Protein 7KIK (pdb70)

B-factor: mean 33.97, std 11.17, range [18.16, 77.14]

InterPro domains:
  IPR001191 Geminivirus AL1, r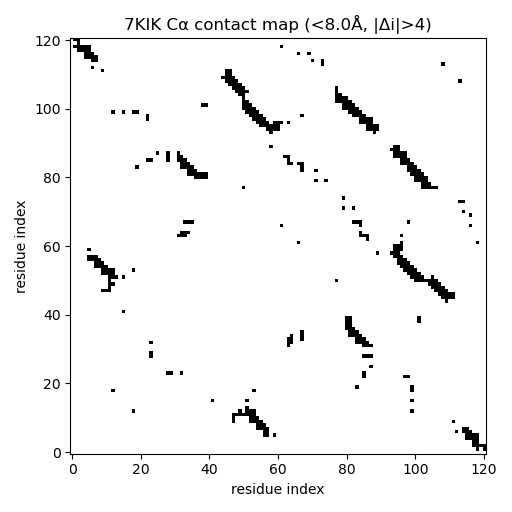eplication-associated protein [PR00227] (15-30)
  IPR001191 Geminivirus AL1, replication-associated protein [PR00227] (50-67)
  IPR001191 Geminivirus AL1, replication-associated protein [PR00227] (90-109)
  IPR001191 Geminivirus AL1, replication-associated protein [PR00227] (144-163)
  IPR001301 Geminivirus AL1 replication-associated protein, CLV type [PR00228] (9-23)
  IPR001301 Geminivirus AL1 replication-associated protein, CLV type [PR00228] (23-45)
  IPR001301 Geminivirus AL1 replication-associated protein, CLV type [PR00228] (45-61)
  IPR001301 Geminivirus AL1 replication-associated protein, CLV type [PR00228] (90-109)
  IPR001301 Geminivirus AL1 replication-associated protein, CLV type [PR00228] (212-234)
  IPR001301 Geminivirus AL1 replication-associated protein, CLV type [PR00228] (286-304)
  IPR022692 Geminivirus AL1 replication-associated protein, central domain [PF08283] (133-232)
  IPR027417 P-loop containing nucleoside triphosphate hydrolase [SSF52540] (202-307)
  IPR049912 CRESS-DNA virus replication initiator protein, endonuclease domain [PF00799] (9-124)
  IPR049912 CRESS-DNA virus replication initiator protein, endonuclease domain [PS52020] (10-123)

Structure (mmCIF, N/CA/C/O backbone):
data_7KIK
#
_entry.id   7KIK
#
_cell.length_a   94.252
_cell.length_b   94.252
_cell.length_c   50.107
_cell.angle_alpha   90.000
_cell.angle_beta   90.000
_cell.angle_gamma   90.000
#
_symmetry.space_group_name_H-M   'I 4'
#
loop_
_e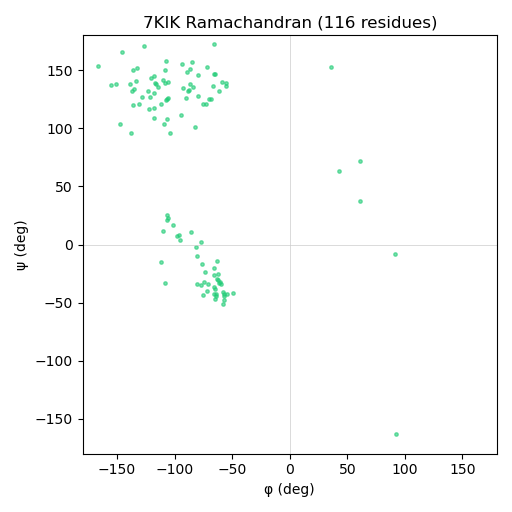ntity.id
_entity.type
_entity.pdbx_description
1 polymer 'Replication-associated protein'
2 polymer "DNA (5'-D(*TP*AP*AP*TP*AP*TP*TP*AP*CP*C)-3')"
3 non-polymer 'MANGANESE (II) ION'
4 water water
#
loop_
_atom_site.group_PDB
_atom_site.id
_atom_site.type_symbol
_atom_site.label_atom_id
_atom_site.label_alt_id
_atom_site.label_comp_id
_atom_site.label_asym_id
_atom_site.label_entity_id
_atom_site.label_seq_id
_atom_site.pdbx_PDB_ins_code
_atom_site.Cartn_x
_atom_site.Cartn_y
_atom_site.Cartn_z
_atom_site.occupancy
_atom_site.B_iso_or_equiv
_atom_site.auth_seq_id
_atom_site.auth_comp_id
_atom_site.auth_asym_id
_atom_site.auth_atom_id
_atom_site.pdbx_PDB_model_num
ATOM 1 N N . SER A 1 1 ? 5.857 34.284 26.782 1.00 67.20 1 SER A N 1
ATOM 2 C CA . SER A 1 1 ? 6.018 34.523 28.213 1.00 67.54 1 SER A CA 1
ATOM 3 C C . SER A 1 1 ? 7.475 34.325 28.636 1.00 65.29 1 SER A C 1
ATOM 4 O O . SER A 1 1 ? 8.184 33.499 28.055 1.00 63.82 1 SER A O 1
ATOM 7 N N . PRO A 1 2 ? 7.913 35.088 29.640 1.00 64.86 2 PRO A N 1
ATOM 8 C CA . PRO A 1 2 ? 9.340 35.104 29.997 1.00 63.10 2 PRO A CA 1
ATOM 9 C C . PRO A 1 2 ? 9.885 33.716 30.301 1.00 58.73 2 PRO A C 1
ATOM 10 O O . PRO A 1 2 ? 9.249 32.911 30.983 1.00 55.91 2 PRO A O 1
ATOM 14 N N . PHE A 1 3 ? 11.080 33.448 29.770 1.00 55.34 3 PHE A N 1
ATOM 15 C CA . PHE A 1 3 ? 11.833 32.233 30.074 1.00 50.20 3 PHE A CA 1
ATOM 16 C C . PHE A 1 3 ? 11.065 30.985 29.655 1.00 44.40 3 PHE A C 1
ATOM 17 O O . PHE A 1 3 ? 11.099 29.954 30.326 1.00 45.12 3 PHE A O 1
ATOM 25 N N . SER A 1 4 ? 10.370 31.075 28.526 1.00 39.67 4 SER A N 1
ATOM 26 C CA . SER A 1 4 ? 9.682 29.913 27.996 1.00 37.31 4 SER A CA 1
ATOM 27 C C . SER A 1 4 ? 10.689 28.845 27.573 1.00 33.84 4 SER A C 1
ATOM 28 O O . SER A 1 4 ? 11.795 29.151 27.119 1.00 33.56 4 SER A O 1
ATOM 31 N N . ILE A 1 5 ? 10.297 27.573 27.734 1.00 30.39 5 ILE A N 1
ATOM 32 C CA . ILE A 1 5 ? 11.038 26.451 27.163 1.00 26.88 5 ILE A CA 1
ATOM 33 C C . ILE A 1 5 ? 10.449 26.143 25.799 1.00 27.38 5 ILE A C 1
ATOM 34 O O . ILE A 1 5 ? 9.224 26.082 25.646 1.00 27.80 5 ILE A O 1
ATOM 39 N N . PHE A 1 6 ? 11.314 25.935 24.807 1.00 25.56 6 PHE A N 1
ATOM 40 C CA . PHE A 1 6 ? 10.887 25.643 23.444 1.00 26.74 6 PHE A CA 1
ATOM 41 C C . PHE A 1 6 ? 11.254 24.210 23.086 1.00 26.40 6 PHE A C 1
ATOM 42 O O . PHE A 1 6 ? 12.431 23.828 23.126 1.00 26.95 6 PHE A O 1
ATOM 50 N N . HIS A 1 7 ? 10.241 23.426 22.739 1.00 25.70 7 HIS A N 1
ATOM 51 C CA . HIS A 1 7 ? 10.369 22.041 22.350 1.00 22.06 7 HIS A CA 1
ATOM 52 C C . HIS A 1 7 ? 10.181 21.923 20.846 1.00 25.33 7 HIS A C 1
ATOM 53 O O . HIS A 1 7 ? 9.161 22.408 20.328 1.00 26.57 7 HIS A O 1
ATOM 60 N N . PRO A 1 8 ? 11.123 21.307 20.131 1.00 24.46 8 PRO A N 1
ATOM 61 C CA . PRO A 1 8 ? 11.000 21.159 18.678 1.00 23.32 8 PRO A CA 1
ATOM 62 C C . PRO A 1 8 ? 10.365 19.841 18.260 1.00 23.42 8 PRO A C 1
ATOM 63 O O . PRO A 1 8 ? 10.433 18.827 18.958 1.00 25.07 8 PRO A O 1
ATOM 67 N N . ASN A 1 9 ? 9.770 19.869 17.066 1.00 22.01 9 ASN A N 1
ATOM 68 C CA . ASN A 1 9 ? 9.580 18.656 16.288 1.00 25.47 9 ASN A CA 1
ATOM 69 C C . ASN A 1 9 ? 10.944 18.249 15.737 1.00 26.40 9 ASN A C 1
ATOM 70 O O . ASN A 1 9 ? 11.597 19.041 15.042 1.00 26.90 9 ASN A O 1
ATOM 75 N N . ILE A 1 10 ? 11.398 17.046 16.087 1.00 25.49 10 ILE A N 1
ATOM 76 C CA . ILE A 1 10 ? 12.692 16.514 15.663 1.00 22.36 10 ILE A CA 1
ATOM 77 C C . ILE A 1 10 ? 12.453 15.437 14.614 1.00 25.50 10 ILE A C 1
ATOM 78 O O . ILE A 1 10 ? 11.720 14.471 14.864 1.00 26.57 10 ILE A O 1
ATOM 83 N N . GLN A 1 11 ? 13.087 15.585 13.446 1.00 24.72 11 GLN A N 1
ATOM 84 C CA . GLN A 1 11 ? 13.001 14.560 12.418 1.00 24.01 11 GLN A CA 1
ATOM 85 C C . GLN A 1 11 ? 14.372 14.310 11.812 1.00 26.22 11 GLN A C 1
ATOM 86 O O . GLN A 1 11 ? 15.222 15.206 11.761 1.00 24.65 11 GLN A O 1
ATOM 92 N N . ALA A 1 12 ? 14.579 13.074 11.359 1.00 25.58 12 ALA A N 1
ATOM 93 C CA . ALA A 1 12 ? 15.722 12.747 10.514 1.00 25.69 12 ALA A CA 1
ATOM 94 C C . ALA A 1 12 ? 15.435 13.283 9.117 1.00 26.23 12 ALA A C 1
ATOM 95 O O . ALA A 1 12 ? 14.428 12.911 8.511 1.00 27.69 12 ALA A O 1
ATOM 97 N N . ALA A 1 13 ? 16.302 14.162 8.617 1.00 27.23 13 ALA A N 1
ATOM 98 C CA . ALA A 1 13 ? 16.054 14.816 7.340 1.00 23.87 13 ALA A CA 1
ATOM 99 C C . ALA A 1 13 ? 16.197 13.808 6.212 1.00 26.22 13 ALA A C 1
ATOM 100 O O . ALA A 1 13 ? 17.228 13.141 6.106 1.00 28.25 13 ALA A O 1
ATOM 102 N N . LYS A 1 14 ? 15.156 13.690 5.375 1.00 25.21 14 LYS A N 1
ATOM 103 C CA . LYS A 1 14 ? 15.201 12.719 4.283 1.00 27.52 14 LYS A CA 1
ATOM 104 C C . LYS A 1 14 ? 16.057 13.209 3.124 1.00 28.28 14 LYS A C 1
ATOM 105 O O . LYS A 1 14 ? 16.706 12.400 2.443 1.00 28.98 14 LYS A O 1
ATOM 111 N N . ASP A 1 15 ? 16.047 14.515 2.867 1.00 26.55 15 ASP A N 1
ATOM 112 C CA . ASP A 1 15 ? 16.807 15.091 1.756 1.00 25.25 15 ASP A CA 1
ATOM 113 C C . ASP A 1 15 ? 17.242 16.480 2.204 1.00 24.44 15 ASP A C 1
ATOM 114 O O . ASP A 1 15 ? 16.428 17.403 2.226 1.00 27.49 15 ASP A O 1
ATOM 119 N N . CYS A 1 16 ? 18.523 16.610 2.562 1.00 25.48 16 CYS A N 1
ATOM 120 C CA . CYS A 1 16 ? 19.026 17.881 3.069 1.00 25.83 16 CYS A CA 1
ATOM 121 C C . CYS A 1 16 ? 18.850 18.998 2.062 1.00 24.40 16 CYS A C 1
ATOM 122 O O . CYS A 1 16 ? 18.625 20.147 2.446 1.00 26.93 16 CYS A O 1
ATOM 125 N N . ASN A 1 17 ? 18.964 18.694 0.770 1.00 22.01 17 ASN A N 1
ATOM 126 C CA . ASN A 1 17 ? 18.819 19.748 -0.222 1.00 23.03 17 ASN A CA 1
ATOM 127 C C . ASN A 1 17 ? 17.409 20.315 -0.207 1.00 25.63 17 ASN A C 1
ATOM 128 O O . ASN A 1 17 ? 17.216 21.538 -0.210 1.00 27.48 17 ASN A O 1
ATOM 133 N N . GLN A 1 18 ? 16.407 19.432 -0.195 1.00 25.43 18 GLN A N 1
ATOM 134 C CA . GLN A 1 18 ? 15.022 19.873 -0.151 1.00 24.35 18 GLN A CA 1
ATOM 135 C C . GLN A 1 18 ? 14.720 20.589 1.152 1.00 22.57 18 GLN A C 1
ATOM 136 O O . GLN A 1 18 ? 13.987 21.580 1.160 1.00 25.29 18 GLN A O 1
ATOM 142 N N . VAL A 1 19 ? 15.275 20.105 2.266 1.00 22.27 19 VAL A N 1
ATOM 143 C CA . VAL A 1 19 ? 15.020 20.785 3.532 1.00 23.08 19 VAL A CA 1
ATOM 144 C C . VAL A 1 19 ? 15.603 22.190 3.506 1.00 23.77 19 VAL A C 1
ATOM 145 O O . VAL A 1 19 ? 14.940 23.151 3.911 1.00 25.26 19 VAL A O 1
ATOM 149 N N . ARG A 1 20 ? 16.838 22.344 3.009 1.00 23.57 20 ARG A N 1
ATOM 150 C CA . ARG A 1 20 ? 17.437 23.675 2.985 1.00 23.33 20 ARG A CA 1
ATOM 151 C C . ARG A 1 20 ? 16.650 24.615 2.077 1.00 25.46 20 ARG A C 1
ATOM 152 O O . ARG A 1 20 ? 16.406 25.770 2.441 1.00 25.97 20 ARG A O 1
ATOM 160 N N . ASP A 1 21 ? 16.230 24.134 0.896 1.00 24.93 21 ASP A N 1
ATOM 161 C CA . ASP A 1 21 ? 15.379 24.949 0.029 1.00 26.11 21 ASP A CA 1
ATOM 162 C C . ASP A 1 21 ? 14.097 25.368 0.752 1.00 28.20 21 ASP A C 1
ATOM 163 O O . ASP A 1 21 ? 13.665 26.529 0.675 1.00 28.10 21 ASP A O 1
ATOM 168 N N . PHE A 1 22 ? 13.492 24.431 1.480 1.00 27.13 22 PHE A N 1
ATOM 169 C CA . PHE A 1 22 ? 12.220 24.672 2.147 1.00 25.79 22 PHE A CA 1
ATOM 170 C C . PHE A 1 22 ? 12.336 25.712 3.251 1.00 26.62 22 PHE A C 1
ATOM 171 O O . PHE A 1 22 ? 11.448 26.559 3.408 1.00 27.10 22 PHE A O 1
ATOM 179 N N . ILE A 1 23 ? 13.395 25.650 4.062 1.00 25.39 23 ILE A N 1
ATOM 180 C CA . ILE A 1 23 ? 13.469 26.609 5.162 1.00 24.95 23 ILE A CA 1
ATOM 181 C C . ILE A 1 23 ? 13.980 27.966 4.716 1.00 26.31 23 ILE A C 1
ATOM 182 O O . ILE A 1 23 ? 13.891 28.928 5.486 1.00 26.86 23 ILE A O 1
ATOM 187 N N . THR A 1 24 ? 14.486 28.087 3.486 1.00 25.23 24 THR A N 1
ATOM 188 C CA . THR A 1 24 ? 14.856 29.387 2.943 1.00 27.87 24 THR A CA 1
ATOM 189 C C . THR A 1 24 ? 13.860 29.852 1.885 1.00 28.97 24 THR A C 1
ATOM 190 O O . THR A 1 24 ? 14.201 30.664 1.024 1.00 29.82 24 THR A O 1
ATOM 194 N N . LYS A 1 25 ? 12.618 29.362 1.956 1.00 28.49 25 LYS A N 1
ATOM 195 C CA . LYS A 1 25 ? 11.656 29.580 0.882 1.00 29.77 25 LYS A CA 1
ATOM 196 C C . LYS A 1 25 ? 11.112 31.004 0.842 1.00 27.96 25 LYS A C 1
ATOM 197 O O . LYS A 1 25 ? 10.642 31.446 -0.216 1.00 30.56 25 LYS A O 1
ATOM 203 N N . GLU A 1 26 ? 11.132 31.729 1.956 1.00 30.49 26 GLU A N 1
ATOM 204 C CA . GLU A 1 26 ? 10.508 33.046 1.993 1.00 31.11 26 GLU A CA 1
ATOM 205 C C . GLU A 1 26 ? 11.420 34.092 1.357 1.00 32.12 26 GLU A C 1
ATOM 206 O O . GLU A 1 26 ? 12.649 34.022 1.468 1.00 31.20 26 GLU A O 1
ATOM 212 N N . VAL A 1 27 ? 10.800 35.086 0.701 1.00 32.05 27 VAL A N 1
ATOM 213 C CA . VAL A 1 27 ? 11.568 36.108 -0.011 1.00 33.91 27 VAL A CA 1
ATOM 214 C C . VAL A 1 27 ? 12.457 36.904 0.933 1.00 33.89 27 VAL A C 1
ATOM 215 O O . VAL A 1 27 ? 13.484 37.444 0.509 1.00 33.61 27 VAL A O 1
ATOM 219 N N . ASP A 1 28 ? 12.102 36.984 2.221 1.00 32.26 28 ASP A N 1
ATOM 220 C CA . ASP A 1 28 ? 12.914 37.715 3.188 1.00 34.67 28 ASP A CA 1
ATOM 221 C C . ASP A 1 28 ? 13.697 36.786 4.110 1.00 34.38 28 ASP A C 1
ATOM 222 O O . ASP A 1 28 ? 14.095 37.194 5.205 1.00 35.75 28 ASP A O 1
ATOM 227 N N . SER A 1 29 ? 13.940 35.545 3.682 1.00 31.22 29 SER A N 1
ATOM 228 C CA . SER A 1 29 ? 14.656 34.607 4.539 1.00 29.92 29 SER A CA 1
ATOM 229 C C . SER A 1 29 ? 16.095 35.045 4.788 1.00 31.81 29 SER A C 1
ATOM 230 O O . SER A 1 29 ? 16.664 34.701 5.830 1.00 31.68 29 SER A O 1
ATOM 233 N N . ASP A 1 30 ? 16.688 35.820 3.870 1.00 31.86 30 ASP A N 1
ATOM 234 C CA . ASP A 1 30 ? 18.098 36.180 4.009 1.00 36.12 30 ASP A CA 1
ATOM 235 C C . ASP A 1 30 ? 18.378 36.880 5.336 1.00 36.70 30 ASP A C 1
ATOM 236 O O . ASP A 1 30 ? 19.349 36.545 6.025 1.00 38.92 30 ASP A O 1
ATOM 241 N N . VAL A 1 31 ? 17.525 37.831 5.732 1.00 33.44 31 VAL A N 1
ATOM 242 C CA . VAL A 1 31 ? 17.735 38.531 7.002 1.00 32.48 31 VAL A CA 1
ATOM 243 C C . VAL A 1 31 ? 17.228 37.746 8.197 1.00 31.18 31 VAL A C 1
ATOM 244 O O . VAL A 1 31 ? 17.361 38.213 9.337 1.00 35.36 31 VAL A O 1
ATOM 248 N N . ASN A 1 32 ? 16.627 36.584 7.972 1.00 27.78 32 ASN A N 1
ATOM 249 C CA . ASN A 1 32 ? 16.113 35.727 9.033 1.00 29.02 32 ASN A CA 1
ATOM 250 C C . ASN A 1 32 ? 16.925 34.447 9.192 1.00 28.51 32 ASN A C 1
ATOM 251 O O . ASN A 1 32 ? 16.484 33.528 9.892 1.00 27.40 32 ASN A O 1
ATOM 256 N N . THR A 1 33 ? 18.097 34.368 8.562 1.00 27.32 33 THR A N 1
ATOM 257 C CA . THR A 1 33 ? 18.892 33.149 8.480 1.00 25.91 33 THR A CA 1
ATOM 258 C C . THR A 1 33 ? 20.206 33.303 9.232 1.00 27.28 33 THR A C 1
ATOM 259 O O . THR A 1 33 ? 20.886 34.329 9.105 1.00 29.59 33 THR A O 1
ATOM 263 N N . ALA A 1 34 ? 20.562 32.276 10.014 1.00 24.70 34 ALA A N 1
ATOM 264 C CA . ALA A 1 34 ? 21.915 32.092 10.519 1.00 23.83 34 ALA A CA 1
ATOM 265 C C . ALA A 1 34 ? 22.484 30.792 9.969 1.00 25.00 34 ALA A C 1
ATOM 266 O O . ALA A 1 34 ? 21.790 29.769 9.923 1.00 24.08 34 ALA A O 1
ATOM 268 N N . GLU A 1 35 ? 23.753 30.829 9.577 1.00 24.20 35 GLU A N 1
ATOM 269 C CA . GLU A 1 35 ? 24.443 29.677 9.016 1.00 23.71 35 GLU A CA 1
ATOM 270 C C . GLU A 1 35 ? 25.798 29.509 9.689 1.00 24.88 35 GLU A C 1
ATOM 271 O O . GLU A 1 35 ? 26.405 30.481 10.150 1.00 26.56 35 GLU A O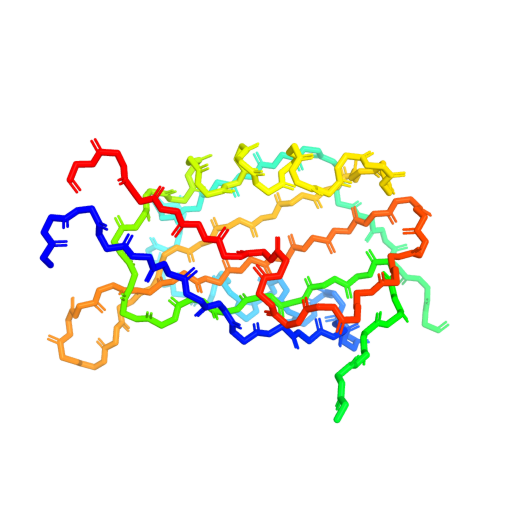 1
ATOM 277 N N . TRP A 1 36 ? 26.272 28.267 9.728 1.00 23.83 36 TRP A N 1
ATOM 278 C CA . TRP A 1 36 ? 27.595 27.958 10.244 1.00 24.32 36 TRP A CA 1
ATOM 279 C C . TRP A 1 36 ? 28.114 26.723 9.529 1.00 25.81 36 TRP A C 1
ATOM 280 O O . TRP A 1 36 ? 27.365 25.767 9.309 1.00 25.85 36 TRP A O 1
ATOM 291 N N . GLY A 1 37 ? 29.387 26.751 9.163 1.00 24.68 37 GLY A N 1
ATOM 292 C CA . GLY A 1 37 ? 30.026 25.577 8.600 1.00 21.90 37 GLY A CA 1
ATOM 293 C C . GLY A 1 37 ? 29.945 25.554 7.088 1.00 25.06 37 GLY A C 1
ATOM 294 O O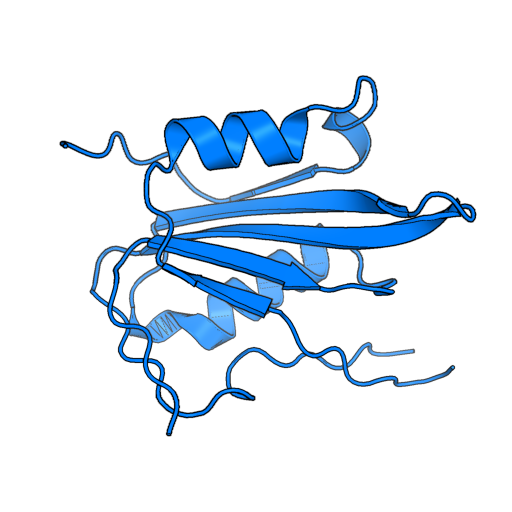 . GLY A 1 37 ? 29.679 26.561 6.429 1.00 27.79 37 GLY A O 1
ATOM 295 N N . THR A 1 38 ? 30.185 24.366 6.541 1.00 25.35 38 THR A N 1
ATOM 296 C CA . THR A 1 38 ? 30.213 24.142 5.102 1.00 25.82 38 THR A CA 1
ATOM 297 C C . THR A 1 38 ? 29.176 23.088 4.740 1.00 24.69 38 THR A C 1
ATOM 298 O O . THR A 1 38 ? 29.177 21.988 5.303 1.00 23.43 38 THR A O 1
ATOM 302 N N . PHE A 1 39 ? 28.307 23.416 3.787 1.00 23.24 39 PHE A N 1
ATOM 303 C CA . PHE A 1 39 ? 27.198 22.537 3.446 1.00 23.47 39 PHE A CA 1
ATOM 304 C C . PHE A 1 39 ? 27.715 21.194 2.937 1.00 22.72 39 PHE A C 1
ATOM 305 O O . PHE A 1 39 ? 28.605 21.141 2.078 1.00 23.13 39 PHE A O 1
ATOM 313 N N . VAL A 1 40 ? 27.151 20.108 3.464 1.00 23.63 40 VAL A N 1
ATOM 314 C CA . VAL A 1 40 ? 27.581 18.761 3.113 1.00 26.15 40 VAL A CA 1
ATOM 315 C C . VAL A 1 40 ? 26.776 18.289 1.919 1.00 27.69 40 VAL A C 1
ATOM 316 O O . VAL A 1 40 ? 25.539 18.311 1.946 1.00 27.62 40 VAL A O 1
ATOM 320 N N . ALA A 1 41 ? 27.475 17.859 0.873 1.00 29.10 41 ALA A N 1
ATOM 321 C CA . ALA A 1 41 ? 26.822 17.302 -0.307 1.00 30.65 41 ALA A CA 1
ATOM 322 C C . ALA A 1 41 ? 26.504 15.847 0.000 1.00 33.11 41 ALA A C 1
ATOM 323 O O . ALA A 1 41 ? 27.384 14.981 -0.045 1.00 34.27 41 ALA A O 1
ATOM 325 N N . VAL A 1 42 ? 25.246 15.5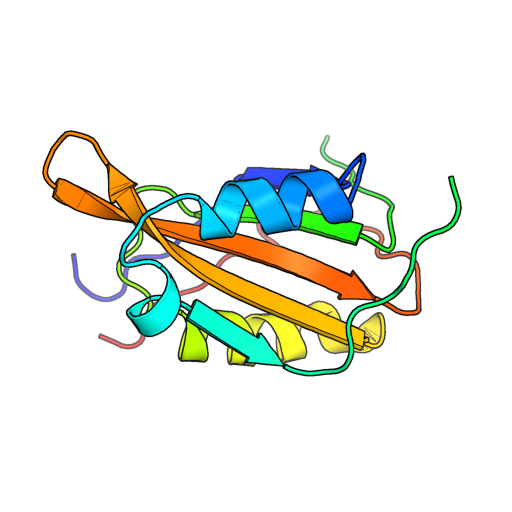73 0.333 1.00 33.44 42 VAL A N 1
ATOM 326 C CA . VAL A 1 42 ? 24.868 14.248 0.806 1.00 33.30 42 VAL A CA 1
ATOM 327 C C . VAL A 1 42 ? 24.598 13.335 -0.380 1.00 38.50 42 VAL A C 1
ATOM 328 O O . VAL A 1 42 ? 23.953 13.727 -1.362 1.00 36.86 42 VAL A O 1
ATOM 332 N N . SER A 1 43 ? 25.123 12.116 -0.300 1.00 41.69 43 SER A N 1
ATOM 333 C CA . SER A 1 43 ? 24.913 11.096 -1.316 1.00 45.10 43 SER A CA 1
ATOM 334 C C . SER A 1 43 ? 23.651 10.306 -0.994 1.00 55.07 43 SER A C 1
ATOM 335 O O . SER A 1 43 ? 23.460 9.866 0.145 1.00 54.72 43 SER A O 1
ATOM 338 N N . THR A 1 44 ? 22.796 10.126 -1.996 1.00 62.27 44 THR A N 1
ATOM 339 C CA . THR A 1 44 ? 21.532 9.419 -1.807 1.00 68.59 44 THR A CA 1
ATOM 340 C C . THR A 1 44 ? 21.725 7.903 -1.814 1.00 70.57 44 THR A C 1
ATOM 341 O O . THR A 1 44 ? 22.735 7.389 -1.331 1.00 71.37 44 THR A O 1
ATOM 345 N N . ARG A 1 61 ? 7.853 5.502 23.096 1.00 60.12 61 ARG A N 1
ATOM 346 C CA . ARG A 1 61 ? 9.292 5.635 22.905 1.00 57.43 61 ARG A CA 1
ATOM 347 C C . ARG A 1 61 ? 9.581 6.554 21.734 1.00 57.04 61 ARG A C 1
ATOM 348 O O . ARG A 1 61 ? 8.778 6.679 20.808 1.00 60.99 61 ARG A O 1
ATOM 350 N N . PHE A 1 62 ? 10.738 7.197 21.776 1.00 51.36 62 PHE A N 1
ATOM 351 C CA . PHE A 1 62 ? 11.159 8.105 20.723 1.00 45.81 62 PHE A CA 1
ATOM 352 C C . PHE A 1 62 ? 12.577 7.759 20.305 1.00 42.93 62 PHE A C 1
ATOM 353 O O . PHE A 1 62 ? 13.418 7.440 21.150 1.00 41.52 62 PHE A O 1
ATOM 361 N N A ARG A 1 63 ? 12.843 7.801 19.000 0.53 43.23 63 ARG A N 1
ATOM 362 N N B ARG A 1 63 ? 12.848 7.849 19.004 0.47 42.74 63 ARG A N 1
ATOM 363 C CA A ARG A 1 63 ? 14.200 7.560 18.529 0.53 41.43 63 ARG A CA 1
ATOM 364 C CA B ARG A 1 63 ? 14.182 7.530 18.504 0.47 40.46 63 ARG A CA 1
ATOM 365 C C A ARG A 1 63 ? 14.406 8.196 17.165 0.53 38.22 63 ARG A C 1
ATOM 366 C C B ARG A 1 63 ? 14.405 8.193 17.155 0.47 37.72 63 ARG A C 1
ATOM 367 O O A ARG A 1 63 ? 13.627 7.957 16.238 0.53 39.14 63 ARG A O 1
ATOM 368 O O B ARG A 1 63 ? 13.627 7.974 16.222 0.47 38.78 63 ARG A O 1
ATOM 383 N N . VAL A 1 64 ? 15.467 8.988 17.052 1.00 34.19 64 VAL A N 1
ATOM 384 C CA . VAL A 1 64 ? 15.988 9.473 15.780 1.00 31.58 64 VAL A CA 1
ATOM 385 C C . VAL A 1 64 ? 17.434 9.005 15.708 1.00 32.08 64 VAL A C 1
ATOM 386 O O . VAL A 1 64 ? 18.166 9.110 16.697 1.00 32.35 64 VAL A O 1
ATOM 390 N N . TYR A 1 65 ? 17.842 8.463 14.559 1.00 29.97 65 TYR A N 1
ATOM 391 C CA . TYR A 1 65 ? 19.209 7.962 14.404 1.00 29.30 65 TYR A CA 1
ATOM 392 C C . TYR A 1 65 ? 19.700 8.403 13.032 1.00 28.03 65 TYR A C 1
ATOM 393 O O . TYR A 1 65 ? 19.426 7.731 12.032 1.00 28.33 65 TYR A O 1
ATOM 402 N N . SER A 1 66 ? 20.424 9.520 12.988 1.00 25.59 66 SER A N 1
ATOM 403 C CA . SER A 1 66 ? 20.803 10.093 11.699 1.00 25.46 66 SER A CA 1
ATOM 404 C C . SER A 1 66 ? 21.882 11.146 11.896 1.00 23.75 66 SER A C 1
ATOM 405 O O . SER A 1 66 ? 21.973 11.772 12.959 1.00 27.14 66 SER A O 1
ATOM 408 N N . LYS A 1 67 ? 22.685 11.354 10.849 1.00 23.37 67 LYS A N 1
ATOM 409 C CA . LYS A 1 67 ? 23.579 12.509 10.818 1.00 24.86 67 LYS A CA 1
ATOM 410 C C . LYS A 1 67 ? 22.852 13.807 10.496 1.00 22.31 67 LYS A C 1
ATOM 411 O O . LYS A 1 67 ? 23.418 14.890 10.708 1.00 24.48 67 LYS A O 1
ATOM 417 N N . TYR A 1 68 ? 21.629 13.728 9.965 1.00 22.55 68 TYR A N 1
ATOM 418 C CA . TYR A 1 68 ? 20.947 14.865 9.359 1.00 20.96 68 TYR A CA 1
ATOM 419 C C . TYR A 1 68 ? 19.622 15.078 10.070 1.00 23.22 68 TYR A C 1
ATOM 420 O O . TYR A 1 68 ? 18.746 14.207 10.030 1.00 24.43 68 TYR A O 1
ATOM 429 N N . LEU A 1 69 ? 19.481 16.233 10.715 1.00 23.26 69 LEU A N 1
ATOM 430 C CA . LEU A 1 69 ? 18.311 16.569 11.509 1.00 21.90 69 LEU A CA 1
ATOM 431 C C . LEU A 1 69 ? 17.575 17.758 10.912 1.00 23.02 69 LEU A C 1
ATOM 432 O O . LEU A 1 69 ? 18.193 18.744 10.492 1.00 22.93 69 LEU A O 1
ATOM 437 N N . PHE A 1 70 ? 16.249 17.660 10.900 1.00 21.34 70 PHE A N 1
ATOM 438 C CA . PHE A 1 70 ? 15.350 18.739 10.499 1.00 20.67 70 PHE A CA 1
ATOM 439 C C . PHE A 1 70 ? 14.501 19.081 11.718 1.00 23.12 70 PHE A C 1
ATOM 440 O O . PHE A 1 70 ? 13.665 18.275 12.131 1.00 25.74 70 PHE A O 1
ATOM 448 N N . LEU A 1 71 ? 14.741 20.251 12.319 1.00 21.76 71 LEU A N 1
ATOM 449 C CA . LEU A 1 71 ? 14.070 20.651 13.550 1.00 22.31 71 LEU A CA 1
ATOM 450 C C . LEU A 1 71 ? 13.098 21.792 13.270 1.00 24.04 71 LEU A C 1
ATOM 451 O O . LEU A 1 71 ? 13.392 22.697 12.478 1.00 24.30 71 LEU A O 1
ATOM 456 N N . THR A 1 72 ? 11.939 21.758 13.922 1.00 22.18 72 THR A N 1
ATOM 457 C CA . THR A 1 72 ? 10.976 22.846 13.832 1.00 22.33 72 THR A CA 1
ATOM 458 C C . THR A 1 72 ? 10.549 23.222 15.239 1.00 23.89 72 THR A C 1
ATOM 459 O O . THR A 1 72 ? 10.056 22.367 15.986 1.00 25.82 72 THR A O 1
ATOM 463 N N . TYR A 1 73 ? 10.784 24.486 15.608 1.00 23.60 73 TYR A N 1
ATOM 464 C CA . TYR A 1 73 ? 10.376 25.039 16.893 1.00 23.37 73 TYR A CA 1
ATOM 465 C C . TYR A 1 73 ? 9.157 25.926 16.679 1.00 25.45 73 TYR A C 1
ATOM 466 O O . TYR A 1 73 ? 9.309 27.107 16.313 1.00 25.50 73 TYR A O 1
ATOM 475 N N . PRO A 1 74 ? 7.941 25.423 16.868 1.00 27.11 74 PRO A N 1
ATOM 476 C CA . PRO A 1 74 ? 6.762 26.275 16.684 1.00 27.31 74 PRO A CA 1
ATOM 477 C C . PRO A 1 74 ? 6.647 27.289 17.808 1.00 29.85 74 PRO A C 1
ATOM 478 O O . PRO A 1 74 ? 7.103 27.053 18.933 1.00 29.56 74 PRO A O 1
ATOM 482 N N . GLN A 1 75 ? 6.015 28.416 17.489 1.00 30.40 75 GLN A N 1
ATOM 483 C CA . GLN A 1 75 ? 5.778 29.511 18.434 1.00 30.90 75 GLN A CA 1
ATOM 484 C C . GLN A 1 75 ? 7.016 29.776 19.287 1.00 31.11 75 GLN A C 1
ATOM 485 O O . GLN A 1 75 ? 7.023 29.603 20.510 1.00 32.67 75 GLN A O 1
ATOM 491 N N . CYS A 1 76 ? 8.083 30.186 18.608 1.00 30.42 76 CYS A N 1
ATOM 492 C CA . CYS A 1 76 ? 9.405 30.275 19.215 1.00 30.06 76 CYS A CA 1
ATOM 493 C C . CYS A 1 76 ? 10.060 31.584 18.808 1.00 31.05 76 CYS A C 1
ATOM 494 O O . CYS A 1 76 ? 10.284 31.830 17.618 1.00 32.10 76 CYS A O 1
ATOM 497 N N . THR A 1 77 ? 10.389 32.406 19.796 1.00 31.49 77 THR A N 1
ATOM 498 C CA . THR A 1 77 ? 10.952 33.730 19.584 1.00 32.54 77 THR A CA 1
ATOM 499 C C . THR A 1 77 ? 12.480 33.758 19.673 1.00 32.86 77 THR A C 1
ATOM 500 O O . THR A 1 77 ? 13.063 34.848 19.648 1.00 33.82 77 THR A O 1
ATOM 504 N N . LEU A 1 78 ? 13.138 32.596 19.763 1.00 30.33 78 LEU A N 1
ATOM 505 C CA . LEU A 1 78 ? 14.598 32.557 19.805 1.00 29.11 78 LEU A CA 1
ATOM 506 C C . LEU A 1 78 ? 15.180 33.194 18.553 1.00 30.97 78 LEU A C 1
ATOM 507 O O . LEU A 1 78 ? 14.677 32.978 17.449 1.00 31.22 78 LEU A O 1
ATOM 512 N N . GLU A 1 79 ? 16.257 33.958 18.716 1.00 29.91 79 GLU A N 1
ATOM 513 C CA . GLU A 1 79 ? 16.975 34.449 17.539 1.00 29.69 79 GLU A CA 1
ATOM 514 C C . GLU A 1 79 ? 17.619 33.277 16.805 1.00 27.66 79 GLU A C 1
ATOM 515 O O . GLU A 1 79 ? 18.200 32.394 17.443 1.00 27.68 79 GLU A O 1
ATOM 521 N N . PRO A 1 80 ? 17.529 33.231 15.469 1.00 27.52 80 PRO A N 1
ATOM 522 C CA . PRO A 1 80 ? 18.190 32.134 14.744 1.00 25.32 80 PRO A CA 1
ATOM 523 C C . PRO A 1 80 ? 19.640 31.924 15.154 1.00 26.75 80 PRO A C 1
ATOM 524 O O . PRO A 1 80 ? 20.067 30.776 15.307 1.00 27.89 80 PRO A O 1
ATOM 528 N N . GLN A 1 81 ? 20.406 33.003 15.351 1.00 26.89 81 GLN A N 1
ATOM 529 C CA . GLN A 1 81 ? 21.828 32.843 15.635 1.00 26.52 81 GLN A CA 1
ATOM 530 C C . GLN A 1 81 ? 22.048 32.160 16.975 1.00 27.29 81 GLN A C 1
ATOM 531 O O . GLN A 1 81 ? 22.977 31.355 17.122 1.00 27.74 81 GLN A O 1
ATOM 537 N N . TYR A 1 82 ? 21.202 32.466 17.964 1.00 26.49 82 TYR A N 1
ATOM 538 C CA . TYR A 1 82 ? 21.411 31.911 19.297 1.00 24.75 82 TYR A CA 1
ATOM 539 C C . TYR A 1 82 ? 20.883 30.488 19.391 1.00 25.17 82 TYR A C 1
ATOM 540 O O . TYR A 1 82 ? 21.485 29.657 20.072 1.00 27.05 82 TYR A O 1
ATOM 549 N N . ALA A 1 83 ? 19.794 30.177 18.682 1.00 23.97 83 ALA A N 1
ATOM 550 C CA . ALA A 1 83 ? 19.391 28.785 18.514 1.00 23.31 83 ALA A CA 1
ATOM 551 C C . ALA A 1 83 ? 20.511 27.972 17.875 1.00 22.91 83 ALA A C 1
ATOM 552 O O . ALA A 1 83 ? 20.856 26.886 18.349 1.00 24.53 83 ALA A O 1
ATOM 554 N N . LEU A 1 84 ? 21.102 28.494 16.798 1.00 22.20 84 LEU A N 1
ATOM 555 C CA . LEU A 1 84 ? 22.196 27.790 16.128 1.00 21.04 84 LEU A CA 1
ATOM 556 C C . LEU A 1 84 ? 23.357 27.535 17.081 1.00 24.13 84 LEU A C 1
ATOM 557 O O . LEU A 1 84 ? 23.849 26.406 17.192 1.00 27.20 84 LEU A O 1
ATOM 562 N N . ASP A 1 85 ? 23.818 28.584 17.765 1.00 22.85 85 ASP A N 1
ATOM 563 C CA . ASP A 1 85 ? 24.970 28.455 18.651 1.00 22.82 85 ASP A CA 1
ATOM 564 C C . ASP A 1 85 ? 24.714 27.405 19.727 1.00 25.91 85 ASP A C 1
ATOM 565 O O . ASP A 1 85 ? 25.603 26.610 20.063 1.00 27.08 85 ASP A O 1
ATOM 570 N N . SER A 1 86 ? 23.499 27.389 20.275 1.00 24.16 86 SER A N 1
ATOM 571 C CA . SER A 1 86 ? 23.172 26.448 21.345 1.00 22.87 86 SER A CA 1
ATOM 572 C C . SER A 1 86 ? 22.983 25.035 20.811 1.00 23.95 86 SER A C 1
ATOM 573 O O . SER A 1 86 ? 23.304 24.065 21.499 1.00 25.84 86 SER A O 1
ATOM 576 N N . LEU A 1 87 ? 22.477 24.888 19.585 1.00 22.01 87 LEU A N 1
ATOM 577 C CA . LEU A 1 87 ? 22.369 23.545 19.027 1.00 22.21 87 LEU A CA 1
ATOM 578 C C . LEU A 1 87 ? 23.741 22.968 18.679 1.00 23.84 87 LEU A C 1
ATOM 579 O O . LEU A 1 87 ? 23.954 21.753 18.817 1.00 24.21 87 LEU A O 1
ATOM 584 N N . ARG A 1 88 ? 24.681 23.819 18.248 1.00 24.67 88 ARG A N 1
ATOM 585 C CA . ARG A 1 88 ? 26.067 23.390 18.064 1.00 25.20 88 ARG A CA 1
ATOM 586 C C . ARG A 1 88 ? 26.615 22.762 19.334 1.00 24.70 88 ARG A C 1
ATOM 587 O O . ARG A 1 88 ? 27.307 21.740 19.289 1.00 25.96 88 ARG A O 1
ATOM 595 N N . THR A 1 89 ? 26.331 23.369 20.481 1.00 23.88 89 THR A N 1
ATOM 596 C CA . THR A 1 89 ? 26.838 22.780 21.714 1.00 26.61 89 THR A CA 1
ATOM 597 C C . THR A 1 89 ? 26.052 21.537 22.129 1.00 25.26 89 THR A C 1
ATOM 598 O O . THR A 1 89 ? 26.659 20.535 22.506 1.00 26.89 89 THR A O 1
ATOM 602 N N . LEU A 1 90 ? 24.718 21.560 22.042 1.00 22.43 90 LEU A N 1
ATOM 603 C CA . LEU A 1 90 ? 23.942 20.383 22.438 1.00 23.53 90 LEU A CA 1
ATOM 604 C C . LEU A 1 90 ? 24.258 19.180 21.564 1.00 23.91 90 LEU A C 1
ATOM 605 O O . LEU A 1 90 ? 24.139 18.033 22.013 1.00 23.75 90 LEU A O 1
ATOM 610 N N . LEU A 1 91 ? 24.633 19.415 20.306 1.00 21.21 91 LEU A N 1
ATOM 611 C CA . LEU A 1 91 ? 24.957 18.332 19.391 1.00 20.76 91 LEU A CA 1
ATOM 612 C C . LEU A 1 91 ? 26.467 18.139 19.223 1.00 21.14 91 LEU A C 1
ATOM 613 O O . LEU A 1 91 ? 26.902 17.453 18.282 1.00 22.52 91 LEU A O 1
ATOM 618 N N . ASN A 1 92 ? 27.273 18.696 20.134 1.00 22.62 92 ASN A N 1
ATOM 619 C CA . ASN A 1 92 ? 28.713 18.732 19.925 1.00 26.13 92 ASN A CA 1
ATOM 620 C C . ASN A 1 92 ? 29.314 17.336 19.799 1.00 27.04 92 ASN A C 1
ATOM 621 O O . ASN A 1 92 ? 30.275 17.150 19.045 1.00 26.42 92 ASN A O 1
ATOM 626 N N . LYS A 1 93 ? 28.754 16.336 20.496 1.00 25.18 93 LYS A N 1
ATOM 627 C CA . LYS A 1 93 ? 29.358 15.010 20.464 1.00 26.78 93 LYS A CA 1
ATOM 628 C C . LYS A 1 93 ? 29.279 14.393 19.078 1.00 26.39 93 LYS A C 1
ATOM 629 O O . LYS A 1 93 ? 30.039 13.467 18.775 1.00 27.53 93 LYS A O 1
ATOM 635 N N . TYR A 1 94 ? 28.378 14.882 18.244 1.00 24.05 94 TYR A N 1
ATOM 636 C CA . TYR A 1 94 ? 28.215 14.317 16.909 1.00 25.40 94 TYR A CA 1
ATOM 637 C C . TYR A 1 94 ? 28.991 15.074 15.848 1.00 27.23 94 TYR A C 1
ATOM 638 O O . TYR A 1 94 ? 28.910 14.713 14.668 1.00 26.86 94 TYR A O 1
ATOM 647 N N . GLU A 1 95 ? 29.761 16.082 16.245 1.00 27.61 95 GLU A N 1
ATOM 648 C CA . GLU A 1 95 ? 30.651 16.843 15.373 1.00 27.19 95 GLU A CA 1
ATOM 649 C C . GLU A 1 95 ? 29.861 17.540 14.271 1.00 26.04 95 GLU A C 1
ATOM 650 O O . GLU A 1 95 ? 29.932 17.140 13.093 1.00 24.40 95 GLU A O 1
ATOM 656 N N . PRO A 1 96 ? 29.098 18.580 14.617 1.00 24.75 96 PRO A N 1
ATOM 657 C CA . PRO A 1 96 ? 28.347 19.313 13.590 1.00 22.64 96 PRO A CA 1
ATOM 658 C C . PRO A 1 96 ? 29.271 19.808 12.491 1.00 24.85 96 PRO A C 1
ATOM 659 O O . PRO A 1 96 ? 30.387 20.267 12.755 1.00 25.03 96 PRO A O 1
ATOM 663 N N . LEU A 1 97 ? 28.794 19.688 11.244 1.00 22.34 97 LEU A N 1
ATOM 664 C CA . LEU A 1 97 ? 29.519 20.159 10.071 1.00 21.73 97 LEU A CA 1
ATOM 665 C C . LEU A 1 97 ? 28.898 21.394 9.439 1.00 21.92 97 LEU A C 1
ATOM 666 O O . LEU A 1 97 ? 29.628 22.248 8.918 1.00 22.83 97 LEU A O 1
ATOM 671 N N . TYR A 1 98 ? 27.575 21.504 9.496 1.00 20.01 98 TYR A N 1
ATOM 672 C CA . TYR A 1 98 ? 26.812 22.589 8.902 1.00 18.36 98 TYR A CA 1
ATOM 673 C C . TYR A 1 98 ? 25.505 22.707 9.665 1.00 19.81 98 TYR A C 1
ATOM 674 O O . TYR A 1 98 ? 24.900 21.686 10.021 1.00 20.12 98 TYR A O 1
ATOM 683 N N . ILE A 1 99 ? 25.104 23.943 9.950 1.00 19.76 99 ILE A N 1
ATOM 684 C CA . ILE A 1 99 ? 23.796 24.238 10.526 1.00 19.76 99 ILE A CA 1
ATOM 685 C C . ILE A 1 99 ? 23.238 25.469 9.835 1.00 23.35 99 ILE A C 1
ATOM 686 O O . ILE A 1 99 ? 23.964 26.437 9.583 1.00 22.28 99 ILE A O 1
ATOM 691 N N . ALA A 1 100 ? 21.948 25.424 9.524 1.00 20.84 100 ALA A N 1
ATOM 692 C CA . ALA A 1 100 ? 21.201 26.581 9.066 1.00 20.80 100 ALA A CA 1
ATOM 693 C C . ALA A 1 100 ? 19.959 26.696 9.934 1.00 22.34 100 ALA A C 1
ATOM 694 O O . ALA A 1 100 ? 19.222 25.718 10.091 1.00 23.07 100 ALA A O 1
ATOM 696 N N . ALA A 1 101 ? 19.748 27.875 10.512 1.00 21.82 101 ALA A N 1
ATOM 697 C CA . ALA A 1 101 ? 18.572 28.165 11.321 1.00 21.59 101 ALA A CA 1
ATOM 698 C C . ALA A 1 101 ? 17.860 29.370 10.725 1.00 24.47 101 ALA A C 1
ATOM 699 O O . ALA A 1 101 ? 18.500 30.390 10.432 1.00 24.49 101 ALA A O 1
ATOM 701 N N . VAL A 1 102 ? 16.544 29.261 10.553 1.00 22.63 102 VAL A N 1
ATOM 702 C CA . VAL A 1 102 ? 15.775 30.288 9.855 1.00 22.36 102 VAL A CA 1
ATOM 703 C C . VAL A 1 102 ? 14.490 30.546 10.618 1.00 24.29 102 VAL A C 1
ATOM 704 O O . VAL A 1 102 ? 13.798 29.600 11.006 1.00 24.80 102 VAL A O 1
ATOM 708 N N . ARG A 1 103 ? 14.182 31.822 10.841 1.00 24.76 103 ARG A N 1
ATOM 709 C CA . ARG A 1 103 ? 12.907 32.246 11.399 1.00 23.73 103 ARG A CA 1
ATOM 710 C C . ARG A 1 103 ? 11.882 32.443 10.290 1.00 26.54 103 ARG A C 1
ATOM 711 O O . ARG A 1 103 ? 12.174 33.079 9.270 1.00 29.42 103 ARG A O 1
ATOM 719 N N . GLU A 1 104 ? 10.685 31.893 10.488 1.00 28.79 104 GLU A N 1
ATOM 720 C CA . GLU A 1 104 ? 9.538 32.187 9.640 1.00 28.50 104 GLU A CA 1
ATOM 721 C C . GLU A 1 104 ? 8.395 32.624 10.540 1.00 31.29 104 GLU A C 1
ATOM 722 O O . GLU A 1 104 ? 8.486 32.535 11.765 1.00 31.94 104 GLU A O 1
ATOM 728 N N . LEU A 1 105 ? 7.312 33.111 9.936 1.00 32.38 105 LEU A N 1
ATOM 729 C CA . LEU A 1 105 ? 6.140 33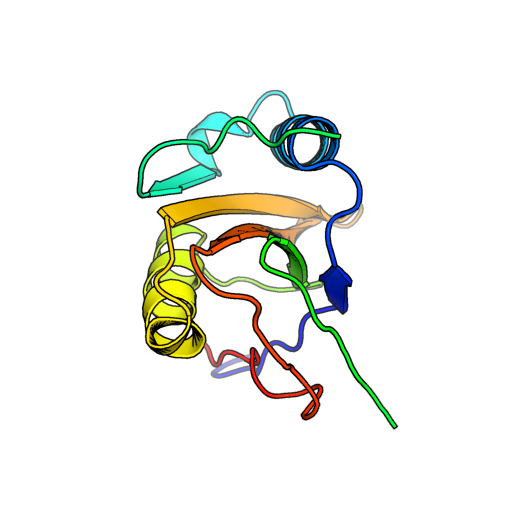.534 10.692 1.00 32.82 105 LEU A CA 1
ATOM 730 C C . LEU A 1 105 ? 5.012 32.532 10.485 1.00 32.98 105 LEU A C 1
ATOM 731 O O . LEU A 1 105 ? 4.814 32.029 9.374 1.00 33.61 105 LEU A O 1
ATOM 736 N N . HIS A 1 106 ? 4.291 32.218 11.561 1.00 34.24 106 HIS A N 1
ATOM 737 C CA . HIS A 1 106 ? 3.015 31.539 11.414 1.00 35.63 106 HIS A CA 1
ATOM 738 C C . HIS A 1 106 ? 2.016 32.463 10.713 1.00 38.74 106 HIS A C 1
ATOM 739 O O . HIS A 1 106 ? 2.277 33.649 10.496 1.00 38.76 106 HIS A O 1
ATOM 746 N N . GLU A 1 107 ? 0.842 31.918 10.375 1.00 42.06 107 GLU A N 1
ATOM 747 C CA . GLU A 1 107 ? -0.152 32.744 9.688 1.00 47.23 107 GLU A CA 1
ATOM 748 C C . GLU A 1 107 ? -0.585 33.928 10.538 1.00 45.53 107 GLU A C 1
ATOM 749 O O . GLU A 1 107 ? -0.886 35.000 10.001 1.00 45.62 107 GLU A O 1
ATOM 755 N N . ASP A 1 108 ? -0.622 33.757 11.856 1.00 44.34 108 ASP A N 1
ATOM 756 C CA . ASP A 1 108 ? -0.981 34.830 12.774 1.00 45.53 108 ASP A CA 1
ATOM 757 C C . ASP A 1 108 ? 0.143 35.843 13.002 1.00 44.23 108 ASP A C 1
ATOM 758 O O . ASP A 1 108 ? -0.044 36.777 13.787 1.00 48.44 108 ASP A O 1
ATOM 763 N N . GLY A 1 109 ? 1.293 35.699 12.336 1.00 41.18 109 GLY A N 1
ATOM 764 C CA . GLY A 1 109 ? 2.377 36.649 12.470 1.00 40.04 109 GLY A CA 1
ATOM 765 C C . GLY A 1 109 ? 3.392 36.334 13.551 1.00 41.15 109 GLY A C 1
ATOM 766 O O . GLY A 1 109 ? 4.427 37.012 13.626 1.00 42.77 109 GLY A O 1
ATOM 767 N N . SER A 1 110 ? 3.149 35.363 14.361 1.00 39.70 110 SER A N 1
ATOM 768 C CA . SER A 1 110 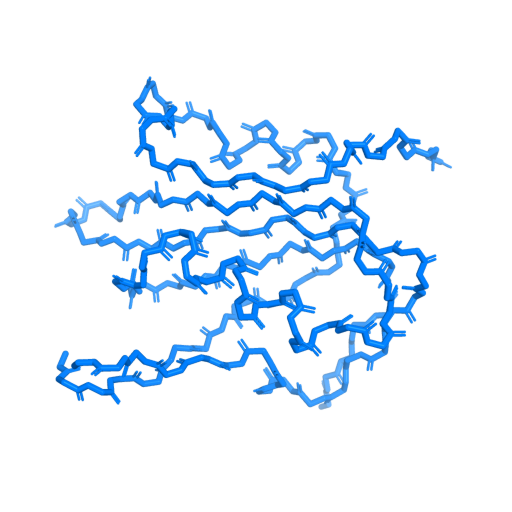? 4.125 35.078 15.403 1.00 38.62 110 SER A CA 1
ATOM 769 C C . SER A 1 110 ? 5.217 34.134 14.889 1.00 36.41 110 SER A C 1
ATOM 770 O O . SER A 1 110 ? 4.985 33.334 13.972 1.00 34.59 110 SER A O 1
ATOM 773 N N . PRO A 1 111 ? 6.429 34.218 15.433 1.00 34.57 111 PRO A N 1
ATOM 774 C CA . PRO A 1 111 ? 7.570 33.549 14.801 1.00 32.83 111 PRO A CA 1
ATOM 775 C C . PRO A 1 111 ? 7.709 32.088 15.208 1.00 32.58 111 PRO A C 1
ATOM 776 O O . PRO A 1 111 ? 7.235 31.648 16.261 1.00 30.55 111 PRO A O 1
ATOM 780 N N . HIS A 1 112 ? 8.394 31.342 14.340 1.00 30.04 112 HIS A N 1
ATOM 781 C CA . HIS A 1 112 ? 8.858 29.997 14.644 1.00 28.01 112 HIS A CA 1
ATOM 782 C C . HIS A 1 112 ? 10.194 29.805 13.943 1.00 27.86 112 HIS A C 1
ATOM 783 O O . HIS A 1 112 ? 10.583 30.605 13.084 1.00 27.45 112 HIS A O 1
ATOM 790 N N . LEU A 1 113 ? 10.908 28.749 14.334 1.00 25.01 113 LEU A N 1
ATOM 791 C CA . LEU A 1 113 ? 12.215 28.428 13.770 1.00 22.34 113 LEU A CA 1
ATOM 792 C C . LEU A 1 113 ? 12.196 27.078 13.066 1.00 22.85 113 LEU A C 1
ATOM 793 O O . LEU A 1 113 ? 11.513 26.143 13.490 1.00 23.85 113 LEU A O 1
ATOM 798 N N . HIS A 1 114 ? 12.971 26.987 11.983 1.00 23.28 114 HIS A N 1
ATOM 799 C CA . HIS A 1 114 ? 13.371 25.720 11.389 1.00 21.07 114 HIS A CA 1
ATOM 800 C C . HIS A 1 114 ? 14.892 25.651 11.404 1.00 22.17 114 HIS A C 1
ATOM 801 O O . HIS A 1 114 ? 15.568 26.672 11.213 1.00 22.24 114 HIS A O 1
ATOM 808 N N . VAL A 1 115 ? 15.430 24.456 11.640 1.00 20.37 115 VAL A N 1
ATOM 809 C CA . VAL A 1 115 ? 16.875 24.231 11.642 1.00 19.29 115 VAL A CA 1
ATOM 810 C C . VAL A 1 115 ? 17.213 22.966 10.864 1.00 19.73 115 VAL A C 1
ATOM 811 O O . VAL A 1 115 ? 16.594 21.913 11.069 1.00 22.85 115 VAL A O 1
ATOM 815 N N . LEU A 1 116 ? 18.225 23.062 9.999 1.00 19.74 116 LEU A N 1
ATOM 816 C CA . LEU A 1 116 ? 18.858 21.911 9.383 1.00 19.59 116 LEU A CA 1
ATOM 817 C C . LEU A 1 116 ? 20.230 21.745 10.017 1.00 21.13 116 LEU A C 1
ATOM 818 O O . LEU A 1 116 ? 21.018 22.698 10.027 1.00 20.43 116 LEU A O 1
ATOM 823 N N . VAL A 1 117 ? 20.500 20.557 10.567 1.00 20.60 117 VAL A N 1
ATOM 824 C CA . VAL A 1 117 ? 21.803 20.204 11.126 1.00 20.34 117 VAL A CA 1
ATOM 825 C C . VAL A 1 117 ? 22.376 19.033 10.340 1.00 22.70 117 VAL A C 1
ATOM 826 O O . VAL A 1 117 ? 21.698 18.015 10.161 1.00 24.24 117 VAL A O 1
ATOM 830 N N . GLN A 1 118 ? 23.628 19.164 9.904 1.00 21.68 118 GLN A N 1
ATOM 831 C CA . GLN A 1 118 ? 24.371 18.070 9.293 1.00 20.36 118 GLN A CA 1
ATOM 832 C C . GLN A 1 118 ? 25.580 17.775 10.160 1.00 21.09 118 GLN A C 1
ATOM 833 O O . GLN A 1 118 ? 26.457 18.635 10.307 1.00 22.80 118 GLN A O 1
ATOM 839 N N . ASN A 1 119 ? 25.633 16.567 10.710 1.00 21.96 119 ASN A N 1
ATOM 840 C CA . ASN A 1 119 ? 26.703 16.129 11.593 1.00 22.73 119 ASN A CA 1
ATOM 841 C C . ASN A 1 119 ? 27.615 15.125 10.893 1.00 23.77 119 ASN A C 1
ATOM 842 O O . ASN A 1 119 ? 27.236 14.459 9.915 1.00 24.94 119 ASN A O 1
ATOM 847 N N . LYS A 1 120 ? 28.839 15.022 11.416 1.00 24.21 120 LYS A N 1
ATOM 848 C CA . LYS A 1 120 ? 29.777 14.013 10.938 1.00 25.44 120 LYS A CA 1
ATOM 849 C C . LYS A 1 120 ? 29.356 12.624 11.405 1.00 24.79 120 LYS A C 1
ATOM 850 O O . LYS A 1 120 ? 29.459 11.646 10.658 1.00 28.90 120 LYS A O 1
ATOM 856 N N . LEU A 1 121 ? 28.877 12.520 12.644 1.00 24.18 121 LEU A N 1
ATOM 857 C CA . LEU A 1 121 ? 28.515 11.253 13.255 1.00 25.01 121 LEU A CA 1
ATOM 858 C C . LEU A 1 121 ? 27.003 11.131 13.379 1.00 29.73 121 LEU A C 1
ATOM 859 O O . LEU A 1 121 ? 26.303 12.130 13.554 1.00 27.86 121 LEU A O 1
ATOM 864 N N . ARG A 1 122 ? 26.505 9.892 13.318 1.00 31.74 122 ARG A N 1
ATOM 865 C CA . ARG A 1 122 ? 25.081 9.646 13.524 1.00 29.58 122 ARG A CA 1
ATOM 866 C C . ARG A 1 122 ? 24.713 9.916 14.977 1.00 30.40 122 ARG A C 1
ATOM 867 O O . ARG A 1 122 ? 25.311 9.338 15.889 1.00 32.53 122 ARG A O 1
ATOM 875 N N . ALA A 1 123 ? 23.731 10.786 15.188 1.00 33.32 123 ALA A N 1
ATOM 876 C CA . ALA A 1 123 ? 23.217 11.057 16.526 1.00 35.66 123 ALA A CA 1
ATOM 877 C C . ALA A 1 123 ? 22.131 10.056 16.872 1.00 35.27 123 ALA A C 1
ATOM 878 O O . ALA A 1 123 ? 21.275 9.734 16.046 1.00 33.38 123 ALA A O 1
ATOM 880 N N . SER A 1 124 ? 22.158 9.576 18.096 1.00 37.58 124 SER A N 1
ATOM 881 C CA . SER A 1 124 ? 21.106 8.706 18.598 1.00 41.71 124 SER A CA 1
ATOM 882 C C . SER A 1 124 ? 20.329 9.533 19.619 1.00 40.39 124 SER A C 1
ATOM 883 O O . SER A 1 124 ? 20.799 9.760 20.740 1.00 42.06 124 SER A O 1
ATOM 886 N N . ILE A 1 125 ? 19.155 10.011 19.220 1.00 35.80 125 ILE A N 1
ATOM 887 C CA . ILE A 1 125 ? 18.325 10.852 20.072 1.00 34.17 125 ILE A CA 1
ATOM 888 C C . ILE A 1 125 ? 17.151 10.008 20.546 1.00 34.69 125 ILE A C 1
ATOM 889 O O . ILE A 1 125 ? 16.248 9.682 19.766 1.00 34.24 125 ILE A O 1
ATOM 894 N N . THR A 1 126 ? 17.170 9.638 21.823 1.00 36.63 126 THR A N 1
ATOM 895 C CA . THR A 1 126 ? 16.088 8.874 22.426 1.00 37.91 126 THR A CA 1
ATOM 896 C C . THR A 1 126 ? 15.302 9.671 23.456 1.00 36.61 126 THR A C 1
ATOM 897 O O . THR A 1 126 ? 14.202 9.253 23.836 1.00 40.39 126 THR A O 1
ATOM 901 N N . ASN A 1 127 ? 15.836 10.797 23.916 1.00 31.10 127 ASN A N 1
ATOM 902 C CA . ASN A 1 127 ? 15.109 11.699 24.794 1.00 31.49 127 ASN A CA 1
ATOM 903 C C . ASN A 1 127 ? 14.465 12.761 23.923 1.00 30.39 127 ASN A C 1
ATOM 904 O O .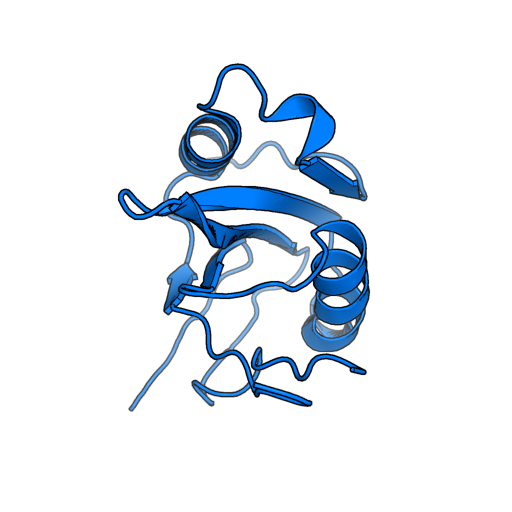 ASN A 1 127 ? 15.186 13.600 23.367 1.00 28.57 127 ASN A O 1
ATOM 909 N N . PRO A 1 128 ? 13.134 12.793 23.790 1.00 32.41 128 PRO A N 1
ATOM 910 C CA . PRO A 1 128 ? 12.509 13.791 22.903 1.00 31.59 128 PRO A CA 1
ATOM 911 C C . PRO A 1 128 ? 12.735 15.217 23.344 1.00 30.06 128 PRO A C 1
ATOM 912 O O . PRO A 1 128 ? 12.490 16.139 22.556 1.00 32.83 128 PRO A O 1
ATOM 916 N N . ASN A 1 129 ? 13.183 15.433 24.575 1.00 28.66 129 ASN A N 1
ATOM 917 C CA . ASN A 1 129 ? 13.416 16.771 25.088 1.00 30.32 129 ASN A CA 1
ATOM 918 C C . ASN A 1 129 ? 14.879 17.182 24.985 1.00 27.20 129 ASN A C 1
ATOM 919 O O . ASN A 1 129 ? 15.250 18.253 25.478 1.00 27.90 129 ASN A O 1
ATOM 924 N N . ALA A 1 130 ? 15.713 16.365 24.327 1.00 26.02 130 ALA A N 1
ATOM 925 C CA . ALA A 1 130 ? 17.155 16.595 24.327 1.00 24.28 130 ALA A CA 1
ATOM 926 C C . ALA A 1 130 ? 17.528 17.923 23.690 1.00 24.42 130 ALA A C 1
ATOM 927 O O . ALA A 1 130 ? 18.553 18.509 24.058 1.00 27.50 130 ALA A O 1
ATOM 929 N N . LEU A 1 131 ? 16.741 18.398 22.710 1.00 22.75 131 LEU A N 1
ATOM 930 C CA . LEU A 1 131 ? 17.060 19.634 22.001 1.00 22.73 131 LEU A CA 1
ATOM 931 C C . LEU A 1 131 ? 16.137 20.778 22.407 1.00 24.00 131 LEU A C 1
ATOM 932 O O . LEU A 1 131 ? 16.003 21.768 21.677 1.00 24.99 131 LEU A O 1
ATOM 937 N N . ASN A 1 132 ? 15.510 20.667 23.576 1.00 22.21 132 ASN A N 1
ATOM 938 C CA . ASN A 1 132 ? 14.749 21.779 24.110 1.00 23.18 132 ASN A CA 1
ATOM 939 C C . ASN A 1 132 ? 15.687 22.934 24.428 1.00 26.26 132 ASN A C 1
ATOM 940 O O . ASN A 1 132 ? 16.840 22.738 24.827 1.00 24.71 132 ASN A O 1
ATOM 945 N N . LEU A 1 133 ? 15.182 24.149 24.256 1.00 28.49 133 LEU A N 1
ATOM 946 C CA . LEU A 1 133 ? 15.965 25.340 24.538 1.00 25.81 133 LEU A CA 1
ATOM 947 C C . LEU A 1 133 ? 15.147 26.332 25.343 1.00 25.16 133 LEU A C 1
ATOM 948 O O . LEU A 1 133 ? 13.949 26.500 25.118 1.00 25.54 133 LEU A O 1
ATOM 953 N N . ARG A 1 134 ? 15.804 26.972 26.300 1.00 30.27 134 ARG A N 1
ATOM 954 C CA . ARG A 1 134 ? 15.196 28.028 27.081 1.00 31.63 134 ARG A CA 1
ATOM 955 C C . ARG A 1 134 ? 15.749 29.371 26.628 1.00 35.03 134 ARG A C 1
ATOM 956 O O . ARG A 1 134 ? 16.941 29.500 26.336 1.00 36.25 134 ARG A O 1
ATOM 964 N N . MET A 1 135 ? 14.884 30.367 26.549 1.00 38.94 135 MET A N 1
ATOM 965 C CA . MET A 1 135 ? 15.338 31.688 26.167 1.00 43.00 135 MET A CA 1
ATOM 966 C C . MET A 1 135 ? 15.752 32.434 27.427 1.00 45.55 135 MET A C 1
ATOM 967 O O . MET A 1 135 ? 15.219 32.192 28.511 1.00 48.13 135 MET A O 1
ATOM 972 N N . ASP A 1 136 ? 16.740 33.308 27.288 1.00 45.11 136 ASP A N 1
ATOM 973 C CA . ASP A 1 136 ? 17.345 33.977 28.429 1.00 46.56 136 ASP A CA 1
ATOM 974 C C . ASP A 1 136 ? 16.602 35.241 28.856 1.00 50.83 136 ASP A C 1
ATOM 975 O O . ASP A 1 136 ? 17.117 35.995 29.686 1.00 51.92 136 ASP A O 1
ATOM 980 N N . THR A 1 137 ? 15.404 35.479 28.329 1.00 56.15 137 THR A N 1
ATOM 981 C CA . THR A 1 137 ? 14.587 36.622 28.736 1.00 60.52 137 THR A CA 1
ATOM 982 C C . THR A 1 137 ? 13.115 36.231 28.853 1.00 61.94 137 THR A C 1
ATOM 983 O O . THR A 1 137 ? 12.690 35.201 28.322 1.00 61.35 137 THR A O 1
#

GO terms:
  GO:0039684 rolling circle single-stranded viral DNA replication (P, IDA)

Nearest PDB structures (foldseek):
  7kik-assembly1_A  TM=1.008E+00  e=5.434E-26  Wheat dwarf virus
  6we0-assembly1_A  TM=9.616E-01  e=1.693E-10  Wheat dwarf virus
  6q1m-assembly1_A  TM=9.906E-01  e=5.638E-10  Wheat dwarf virus
  7vg8-assembly1_A  TM=9.597E-01  e=1.154E-05  Tomato yellow leaf curl virus
  1l5i-assembly1_A  TM=8.815E-01  e=1.729E-04  Tomato yellow leaf curl Sardinia virus

Foldseek 3Di:
DAFDKWAKDKAADQDLVVLVCVQCVDPPFVVFKDKDADDDDDDHCDKDWYQKMKIKTPLDPDRQVVLVVVVCVLCVVQAWHMKMKGWDADPVGGIMIIMITGGPHIDIDNDSCSSMDIDPD

Organism: Wheat dwarf virus (isolate Sweden) (NCBI:txid268789)

Radius of gyration: 13.6 Å; Cα contacts (8 Å, |Δi|>4): 250; chains: 1; bounding box: 32×33×32 Å

Solvent-accessible surface area: 7124 Å² total; per-residue (Å²): 122,109,108,27,99,18,92,2,76,12,83,27,13,181,49,5,76,124,15,75,100,101,0,40,95,81,152,78,13,111,126,32,43,6,87,86,48,110,75,36,97,47,100,179,167,66,146,13,116,16,67,41,0,37,0,26,0,65,102,0,64,14,83,12,82,143,0,1,65,41,0,88,90,83,2,97,173,56,80,17,68,5,0,1,0,0,52,12,113,55,193,107,41,30,27,17,0,15,0,0,0,0,2,115,82,131,0,46,8,77,80,55,81,44,3,39,19,144,35,121,96

Sequence (121 aa):
SPFSIFHPNIQAAKDCNQVRDFITKEVDSDVNTAEWGTFVAVSTRFRRVYSKYLFLTYPQCTLEPQYALDSLRTLLNKYEPLYIAAVRELHEDGSPHLHVLVQNKLRASITNPNALNLRMDT

Secondary structure (DSSP, 8-state):
-TT-EE--EEEE-S-HHHHHHHHT-STTGGGGEEEEE----------EEEEEEEEEESS----HHHHHHHHHHHTGGG-EEEEEEEEEE-TTS-EEEEEEEEEEEEEEE--TTTT-EE---